Protein AF-A0A1V3PSW3-F1 (afdb_monomer_lite)

Foldseek 3Di:
DVVVLLVVLLVVLLVLLLVLCQCLQLVVCVVVPPPDDSPVSNVVSVVVSVVSSVCCVVPVVVVVVVCVVVVVLDLVVLQVQLLVVLQVCCCVVVVPPDDVVSSVSSSVSSNVSSNSSSVSSVVSVVD

pLDDT: mean 71.76, std 7.68, range [50.59, 83.62]

Structure (mmCIF, N/CA/C/O backbone):
data_AF-A0A1V3PSW3-F1
#
_entry.id   AF-A0A1V3PSW3-F1
#
loop_
_atom_site.group_PDB
_atom_site.id
_atom_site.type_symbol
_atom_site.label_atom_id
_atom_site.label_alt_id
_atom_site.label_comp_id
_atom_site.label_asym_id
_atom_site.label_entity_id
_atom_site.label_seq_id
_atom_site.pdbx_PDB_ins_code
_atom_site.Cartn_x
_atom_site.Cartn_y
_atom_site.Cartn_z
_atom_site.occupancy
_atom_site.B_iso_or_equiv
_atom_site.auth_seq_id
_atom_site.auth_comp_id
_atom_site.auth_asym_id
_atom_site.auth_atom_id
_atom_site.pdbx_PDB_model_num
ATOM 1 N N . MET A 1 1 ? -23.682 5.496 16.351 1.00 55.75 1 MET A N 1
ATOM 2 C CA . MET A 1 1 ? -22.714 6.516 15.875 1.00 55.75 1 MET A CA 1
ATOM 3 C C . MET A 1 1 ? -21.273 6.004 15.774 1.00 55.75 1 MET A C 1
ATOM 5 O O . MET A 1 1 ? -20.621 6.348 14.799 1.00 55.75 1 MET A O 1
ATOM 9 N N . ALA A 1 2 ? -20.784 5.154 16.690 1.00 60.25 2 ALA A N 1
ATOM 10 C CA . ALA A 1 2 ? -19.415 4.609 16.629 1.00 60.25 2 ALA A CA 1
ATOM 11 C C . ALA A 1 2 ? -19.095 3.833 15.330 1.00 60.25 2 ALA A C 1
ATOM 13 O O . ALA A 1 2 ? -18.051 4.059 14.729 1.00 60.25 2 ALA A O 1
ATOM 14 N N . VAL A 1 3 ? -20.032 3.009 14.844 1.00 61.53 3 VAL A N 1
ATOM 15 C CA . VAL A 1 3 ? -19.858 2.201 13.618 1.00 61.53 3 VAL A CA 1
ATOM 16 C C . VAL A 1 3 ? -19.653 3.072 12.368 1.00 61.53 3 VAL A C 1
ATOM 18 O O . VAL A 1 3 ? -18.777 2.795 11.559 1.00 61.53 3 VAL A O 1
ATOM 21 N N . ALA A 1 4 ? -20.391 4.181 12.236 1.00 64.19 4 ALA A N 1
ATOM 22 C CA . ALA A 1 4 ? -20.273 5.077 11.080 1.00 64.19 4 ALA A CA 1
ATOM 23 C C . ALA A 1 4 ? -18.921 5.814 11.036 1.00 64.19 4 ALA A C 1
ATOM 25 O O . ALA A 1 4 ? -18.329 5.972 9.969 1.00 64.19 4 ALA A O 1
ATOM 26 N N . LYS A 1 5 ? -18.398 6.226 12.200 1.00 63.50 5 LYS A N 1
ATOM 27 C CA . LYS A 1 5 ? -17.082 6.881 12.320 1.00 63.50 5 LYS A CA 1
ATOM 28 C C . LYS A 1 5 ? -15.947 5.932 11.918 1.00 63.50 5 LYS A C 1
ATOM 30 O O . LYS A 1 5 ? -14.964 6.339 11.301 1.00 63.50 5 LYS A O 1
ATOM 35 N N . GLU A 1 6 ? -16.121 4.657 12.237 1.00 67.06 6 GLU A N 1
ATOM 36 C CA . GLU A 1 6 ? -15.165 3.595 11.957 1.00 67.06 6 GLU A CA 1
ATOM 37 C C . GLU A 1 6 ? -15.121 3.227 10.466 1.00 67.06 6 GLU A C 1
ATOM 39 O O . GLU A 1 6 ? -14.036 3.131 9.893 1.00 67.06 6 GLU A O 1
ATOM 44 N N . SER A 1 7 ? -16.281 3.130 9.806 1.00 71.06 7 SER A N 1
ATOM 45 C CA . SER A 1 7 ? -16.364 2.914 8.355 1.00 71.06 7 SER A CA 1
ATOM 46 C C . SER A 1 7 ? -15.716 4.051 7.554 1.00 71.06 7 SER A C 1
ATOM 48 O O . SER A 1 7 ? -14.999 3.791 6.589 1.00 71.06 7 SER A O 1
ATOM 50 N N . ILE A 1 8 ? -15.903 5.306 7.978 1.00 72.94 8 ILE A N 1
ATOM 51 C CA . ILE A 1 8 ? -15.300 6.483 7.324 1.00 72.94 8 ILE A CA 1
ATOM 52 C C . ILE A 1 8 ? -13.771 6.478 7.458 1.00 72.94 8 ILE A C 1
ATOM 54 O O . ILE A 1 8 ? -13.068 6.807 6.504 1.00 72.94 8 ILE A O 1
ATOM 58 N N . SER A 1 9 ? -13.244 6.078 8.620 1.00 72.31 9 SER A N 1
ATOM 59 C CA . SER A 1 9 ? -11.797 5.958 8.845 1.00 72.31 9 SER A CA 1
ATOM 60 C C . SER A 1 9 ? -11.151 4.961 7.879 1.00 72.31 9 SER A C 1
ATOM 62 O O . SER A 1 9 ? -10.124 5.263 7.274 1.00 72.31 9 SER A O 1
ATOM 64 N N . ILE A 1 10 ? -11.796 3.807 7.679 1.00 72.56 10 ILE A N 1
ATOM 65 C CA . ILE A 1 10 ? -11.309 2.751 6.783 1.00 72.56 10 ILE A CA 1
ATOM 66 C C . ILE A 1 10 ? -11.388 3.186 5.314 1.00 72.56 10 ILE A C 1
ATOM 68 O O . ILE A 1 10 ? -10.460 2.943 4.544 1.00 72.56 10 ILE A O 1
ATOM 72 N N . ALA A 1 11 ? -12.468 3.866 4.920 1.00 74.06 11 ALA A N 1
ATOM 73 C CA . ALA A 1 11 ? -12.601 4.402 3.568 1.00 74.06 11 ALA A CA 1
ATOM 74 C C . ALA A 1 11 ? -11.501 5.434 3.260 1.00 74.06 11 ALA A C 1
ATOM 76 O O . ALA A 1 11 ? -10.858 5.365 2.215 1.00 74.06 11 ALA A O 1
ATOM 77 N N . LEU A 1 12 ? -11.223 6.350 4.193 1.00 73.69 12 LEU A N 1
ATOM 78 C CA . LEU A 1 12 ? -10.165 7.353 4.042 1.00 73.69 12 LEU A CA 1
ATOM 79 C C . LEU A 1 12 ? -8.767 6.731 3.996 1.00 73.69 12 LEU A C 1
ATOM 81 O O . LEU A 1 12 ? -7.929 7.178 3.213 1.00 73.69 12 LEU A O 1
ATOM 85 N N . SER A 1 13 ? -8.502 5.703 4.805 1.00 71.75 13 SER A N 1
ATOM 86 C CA . SER A 1 13 ? -7.204 5.031 4.792 1.00 71.75 13 SER A CA 1
ATOM 87 C C . SER A 1 13 ? -6.985 4.240 3.499 1.00 71.75 13 SER A C 1
ATOM 89 O O . SER A 1 13 ? -5.876 4.265 2.974 1.00 71.75 13 SER A O 1
ATOM 91 N N . LEU A 1 14 ? -8.024 3.611 2.936 1.00 71.69 14 LEU A N 1
ATOM 92 C CA . LEU A 1 14 ? -7.976 2.970 1.611 1.00 71.69 14 LEU A CA 1
ATOM 93 C C . LEU A 1 14 ? -7.664 3.975 0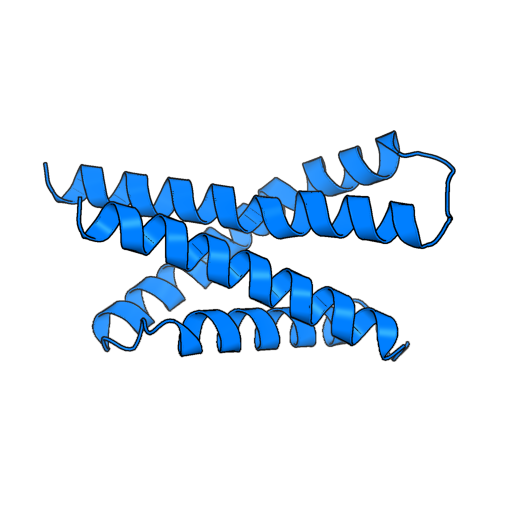.496 1.00 71.69 14 LEU A C 1
ATOM 95 O O . LEU A 1 14 ? -6.808 3.716 -0.350 1.00 71.69 14 LEU A O 1
ATOM 99 N N . VAL A 1 15 ? -8.307 5.145 0.528 1.00 74.81 15 VAL A N 1
ATOM 100 C CA . VAL A 1 15 ? -8.050 6.219 -0.442 1.00 74.81 15 VAL A CA 1
ATOM 101 C C . VAL A 1 15 ? -6.607 6.720 -0.336 1.00 74.81 15 VAL A C 1
ATOM 103 O O . VAL A 1 15 ? -5.932 6.862 -1.357 1.00 74.81 15 VAL A O 1
ATOM 106 N N . ALA A 1 16 ? -6.111 6.926 0.890 1.00 72.56 16 ALA A N 1
ATOM 107 C CA . ALA A 1 16 ? -4.734 7.343 1.151 1.00 72.56 16 ALA A CA 1
ATOM 108 C C . ALA A 1 16 ? -3.702 6.277 0.737 1.00 72.56 16 ALA A C 1
ATOM 110 O O . ALA A 1 16 ? -2.645 6.621 0.213 1.00 72.56 16 ALA A O 1
ATOM 111 N N . ALA A 1 17 ? -4.016 4.989 0.910 1.00 66.62 17 ALA A N 1
ATOM 112 C CA . ALA A 1 17 ? -3.163 3.888 0.465 1.00 66.62 17 ALA A CA 1
ATOM 113 C C . ALA A 1 17 ? -2.991 3.891 -1.062 1.00 66.62 17 ALA A C 1
ATOM 115 O O . ALA A 1 17 ? -1.878 3.720 -1.561 1.00 66.62 17 ALA A O 1
ATOM 116 N N . GLY A 1 18 ? -4.070 4.152 -1.807 1.00 64.44 18 GLY A N 1
ATOM 117 C CA . GLY A 1 18 ? -4.034 4.238 -3.269 1.00 64.44 18 GLY A CA 1
ATOM 118 C C . GLY A 1 18 ? -3.238 5.435 -3.805 1.00 64.44 18 GLY A C 1
ATOM 119 O O . GLY A 1 18 ? -2.839 5.437 -4.967 1.00 64.44 18 GLY A O 1
ATOM 120 N N . PHE A 1 19 ? -2.966 6.438 -2.967 1.00 67.00 19 PHE A N 1
ATOM 121 C CA . PHE A 1 19 ? -2.127 7.581 -3.332 1.00 67.00 19 PHE A CA 1
ATOM 122 C C . PHE A 1 19 ? -0.650 7.191 -3.496 1.00 67.00 19 PHE A C 1
ATOM 124 O O . PH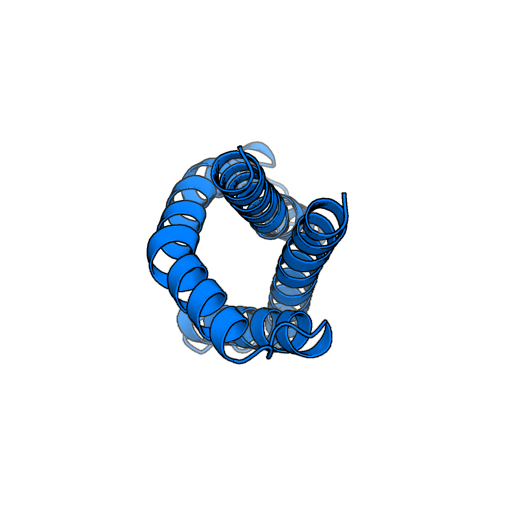E A 1 19 ? 0.052 7.803 -4.297 1.00 67.00 19 PHE A O 1
ATOM 131 N N . GLY A 1 20 ? -0.200 6.149 -2.785 1.00 66.00 20 GLY A N 1
ATOM 132 C CA . GLY A 1 20 ? 1.153 5.598 -2.904 1.00 66.00 20 GLY A CA 1
ATOM 133 C C . GLY A 1 20 ? 1.477 5.170 -4.339 1.00 66.00 20 GLY A C 1
ATOM 134 O O . GLY A 1 20 ? 2.359 5.780 -4.924 1.00 66.00 20 GLY A O 1
ATOM 135 N N . PRO A 1 21 ? 0.716 4.235 -4.940 1.00 61.25 21 PRO A N 1
ATOM 136 C CA . PRO A 1 21 ? 0.850 3.839 -6.347 1.00 61.25 21 PRO A CA 1
ATOM 137 C C . PRO A 1 21 ? 0.714 4.989 -7.354 1.00 61.25 21 PRO A C 1
ATOM 139 O O . PRO A 1 21 ? 1.375 5.013 -8.389 1.00 61.25 21 PRO A O 1
ATOM 142 N N . LEU A 1 22 ? -0.169 5.952 -7.065 1.00 64.94 22 LEU A N 1
ATOM 143 C CA . LEU A 1 22 ? -0.441 7.079 -7.957 1.00 64.94 22 LEU A CA 1
ATOM 144 C C . LEU A 1 22 ? 0.769 8.022 -8.049 1.00 64.94 22 LEU A C 1
ATOM 146 O O . LEU A 1 22 ? 1.180 8.414 -9.143 1.00 64.94 22 LEU A O 1
ATOM 150 N N . VAL A 1 23 ? 1.341 8.377 -6.897 1.00 66.06 23 VAL A N 1
ATOM 151 C CA . VAL A 1 23 ? 2.501 9.270 -6.800 1.00 66.06 23 VAL A CA 1
ATOM 152 C C . VAL A 1 23 ? 3.794 8.512 -7.075 1.00 66.06 23 VAL A C 1
ATOM 154 O O . VAL A 1 23 ? 4.616 8.993 -7.839 1.00 66.06 23 VAL A O 1
ATOM 157 N N . GLY A 1 24 ? 3.975 7.324 -6.506 1.00 63.62 24 GLY A N 1
ATOM 158 C CA . GLY A 1 24 ? 5.168 6.500 -6.682 1.00 63.62 24 GLY A CA 1
ATOM 159 C C . GLY A 1 24 ? 5.351 6.060 -8.130 1.00 63.62 24 GLY A C 1
ATOM 160 O O . GLY A 1 24 ? 6.420 6.290 -8.689 1.00 63.62 24 GLY A O 1
ATOM 161 N N . GLY A 1 25 ? 4.294 5.574 -8.785 1.00 62.25 25 GLY A N 1
ATOM 162 C CA . GLY A 1 25 ? 4.313 5.247 -10.208 1.00 62.25 25 GLY A CA 1
ATOM 163 C C . GLY A 1 25 ? 4.687 6.448 -11.079 1.00 62.25 25 GLY A C 1
ATOM 164 O O . GLY A 1 25 ? 5.603 6.362 -11.896 1.00 62.25 25 GLY A O 1
ATOM 165 N N . THR A 1 26 ? 4.046 7.603 -10.877 1.00 62.88 26 THR A N 1
ATOM 166 C CA . THR A 1 26 ? 4.345 8.819 -11.660 1.00 62.88 26 THR A CA 1
ATOM 167 C C . THR A 1 26 ? 5.757 9.356 -11.403 1.00 62.88 26 THR A C 1
ATOM 169 O O . THR A 1 26 ? 6.450 9.710 -12.358 1.00 62.88 26 THR A O 1
ATOM 172 N N . LEU A 1 27 ? 6.230 9.347 -10.152 1.00 63.38 27 LEU A N 1
ATOM 173 C CA . LEU A 1 27 ? 7.592 9.753 -9.791 1.00 63.38 27 LEU A CA 1
ATOM 174 C C . LEU A 1 27 ? 8.641 8.784 -10.358 1.00 63.38 27 LEU A C 1
ATOM 176 O O . LEU A 1 27 ? 9.678 9.215 -10.853 1.00 63.38 27 LEU A O 1
ATOM 180 N N . PHE A 1 28 ? 8.367 7.479 -10.331 1.00 62.91 28 PHE A N 1
ATOM 181 C CA . PHE A 1 28 ? 9.249 6.436 -10.855 1.00 62.91 28 PHE A CA 1
ATOM 182 C C . PHE A 1 28 ? 9.437 6.563 -12.370 1.00 62.91 28 PHE A C 1
ATOM 184 O O . PHE A 1 28 ? 10.566 6.522 -12.868 1.00 62.91 28 PHE A O 1
ATOM 191 N N . TYR A 1 29 ? 8.343 6.779 -13.108 1.00 61.41 29 TYR A N 1
ATOM 192 C CA . TYR A 1 29 ? 8.411 7.048 -14.545 1.00 61.41 29 TYR A CA 1
ATOM 193 C C . TYR A 1 29 ? 9.129 8.374 -14.851 1.00 61.41 29 TYR A C 1
ATOM 195 O O . TYR A 1 29 ? 9.876 8.433 -15.829 1.00 61.41 29 TYR A O 1
ATOM 203 N N . ALA A 1 30 ? 8.986 9.396 -13.996 1.00 60.25 30 ALA A N 1
ATOM 204 C CA . ALA A 1 30 ? 9.697 10.670 -14.132 1.00 60.25 30 ALA A CA 1
ATOM 205 C C . ALA A 1 30 ? 11.216 10.545 -13.893 1.00 60.25 30 ALA A C 1
ATOM 207 O O . ALA A 1 30 ? 12.005 11.117 -14.642 1.00 60.25 30 ALA A O 1
ATOM 208 N N . ILE A 1 31 ? 11.648 9.762 -12.897 1.00 63.19 31 ILE A N 1
ATOM 209 C CA . ILE A 1 31 ? 13.073 9.575 -12.563 1.00 63.19 31 ILE A CA 1
ATOM 210 C C . ILE A 1 31 ? 13.815 8.775 -13.647 1.00 63.19 31 ILE A C 1
ATOM 212 O O . ILE A 1 31 ? 14.982 9.043 -13.921 1.00 63.19 31 ILE A O 1
ATOM 216 N N . ARG A 1 32 ? 13.152 7.820 -14.317 1.00 62.72 32 ARG A N 1
ATOM 217 C CA . ARG A 1 32 ? 13.771 6.984 -15.365 1.00 62.72 32 ARG A CA 1
ATOM 218 C C . ARG A 1 32 ? 14.014 7.691 -16.706 1.00 62.72 32 ARG A C 1
ATOM 220 O O . ARG A 1 32 ? 14.471 7.039 -17.644 1.00 62.72 32 ARG A O 1
ATOM 227 N N . GLY A 1 33 ? 13.696 8.980 -16.838 1.00 54.12 33 GLY A N 1
ATOM 228 C CA . GLY A 1 33 ? 14.017 9.761 -18.039 1.00 54.12 33 GLY A CA 1
ATOM 229 C C . GLY A 1 33 ? 13.277 9.331 -19.313 1.00 54.12 33 GLY A C 1
ATOM 230 O O . GLY A 1 33 ? 13.570 9.847 -20.389 1.00 54.12 33 GLY A O 1
ATOM 231 N N . LYS A 1 34 ? 12.292 8.424 -19.221 1.00 59.16 34 LYS A N 1
ATOM 232 C CA . LYS A 1 34 ? 11.392 8.059 -20.328 1.00 59.16 34 LYS A CA 1
ATOM 233 C C . LYS A 1 34 ? 10.290 9.117 -20.466 1.00 59.16 34 LYS A C 1
ATOM 235 O O . LYS A 1 34 ? 9.105 8.828 -20.335 1.00 59.16 34 LYS A O 1
ATOM 240 N N . PHE A 1 35 ? 10.703 10.364 -20.676 1.00 55.09 35 PHE A N 1
ATOM 241 C CA . PHE A 1 35 ? 9.813 11.480 -20.970 1.00 55.09 35 PHE A CA 1
ATOM 242 C C . PHE A 1 35 ? 9.309 11.351 -22.407 1.00 55.09 35 PHE A C 1
ATOM 244 O O . PHE A 1 35 ? 9.998 11.710 -23.355 1.00 55.09 35 PHE A O 1
ATOM 251 N N . GLY A 1 36 ? 8.099 10.826 -22.548 1.00 50.59 36 GLY A N 1
ATOM 252 C CA . GLY A 1 36 ? 7.233 11.144 -23.680 1.00 50.59 36 GLY A CA 1
ATOM 253 C C . GLY A 1 36 ? 5.972 11.818 -23.164 1.00 50.59 36 GLY A C 1
ATOM 254 O O . GLY A 1 36 ? 5.706 12.966 -23.487 1.00 50.59 36 GLY A O 1
ATOM 255 N N . ASP A 1 37 ? 5.272 11.150 -22.241 1.00 63.19 37 ASP A N 1
ATOM 256 C CA . ASP A 1 37 ? 3.914 11.540 -21.878 1.00 63.19 37 ASP A CA 1
ATOM 257 C C . ASP A 1 37 ? 3.665 11.421 -20.363 1.00 63.19 37 ASP A C 1
ATOM 259 O O . ASP A 1 37 ? 3.143 10.423 -19.869 1.00 63.19 37 ASP A O 1
ATOM 263 N N . ILE A 1 38 ? 3.980 12.478 -19.603 1.00 66.31 38 ILE A N 1
ATOM 264 C CA . ILE A 1 38 ? 3.407 12.716 -18.258 1.00 66.31 38 ILE A CA 1
ATOM 265 C C . ILE A 1 38 ? 1.889 12.427 -18.229 1.00 66.31 38 ILE A C 1
ATOM 267 O O . ILE A 1 38 ? 1.441 11.742 -17.303 1.00 66.31 38 ILE A O 1
ATOM 271 N N . PRO A 1 39 ? 1.087 12.866 -19.228 1.00 69.50 39 PRO A N 1
ATOM 272 C CA . PRO A 1 39 ? -0.322 12.490 -19.300 1.00 69.50 39 PRO A CA 1
ATOM 273 C C . PRO A 1 39 ? -0.547 10.975 -19.321 1.00 69.50 39 PRO A C 1
ATOM 275 O O . PRO A 1 39 ? -1.454 10.511 -18.639 1.00 69.50 39 PRO A O 1
ATOM 278 N N . MET A 1 40 ? 0.294 10.188 -19.999 1.00 66.25 40 MET A N 1
ATOM 279 C CA . MET A 1 40 ? 0.151 8.730 -20.069 1.00 66.25 40 MET A CA 1
ATOM 280 C C . MET A 1 40 ? 0.367 8.060 -18.709 1.00 66.25 40 MET A C 1
ATOM 282 O O . MET A 1 40 ? -0.414 7.189 -18.333 1.00 66.25 40 MET A O 1
ATOM 286 N N . GLY A 1 41 ? 1.365 8.498 -17.934 1.00 64.81 41 GLY A N 1
ATOM 287 C CA . GLY A 1 41 ? 1.570 8.006 -16.567 1.00 64.81 41 GLY A CA 1
ATOM 288 C C . GLY A 1 41 ? 0.370 8.302 -15.664 1.00 64.81 41 GLY A C 1
ATOM 289 O O . GLY A 1 41 ? -0.077 7.442 -14.909 1.00 64.81 41 GLY A O 1
ATOM 290 N N . LEU A 1 42 ? -0.212 9.493 -15.805 1.00 68.62 42 LEU A N 1
ATOM 291 C CA . LEU A 1 42 ? -1.385 9.908 -15.042 1.00 68.62 42 LEU A CA 1
ATOM 292 C C . LEU A 1 42 ? -2.649 9.151 -15.479 1.00 68.62 42 LEU A C 1
ATOM 294 O O . LEU A 1 42 ? -3.429 8.739 -14.626 1.00 68.62 42 LEU A O 1
ATOM 298 N N . THR A 1 43 ? -2.825 8.897 -16.781 1.00 70.25 43 THR A N 1
ATOM 299 C CA . THR A 1 43 ? -3.924 8.082 -17.325 1.00 70.25 43 THR A CA 1
ATOM 300 C C . THR A 1 43 ? -3.836 6.633 -16.854 1.00 70.25 43 THR A C 1
ATOM 302 O O . THR A 1 43 ? -4.838 6.090 -16.394 1.00 70.25 43 THR A O 1
ATOM 305 N N . ILE A 1 44 ? -2.651 6.015 -16.905 1.00 67.75 44 ILE A N 1
ATOM 306 C CA . ILE A 1 44 ? -2.444 4.652 -16.396 1.00 67.75 44 ILE A CA 1
ATOM 307 C C . ILE A 1 44 ? -2.768 4.608 -14.904 1.00 67.75 44 ILE A C 1
ATOM 309 O O . ILE A 1 44 ? -3.546 3.758 -14.481 1.00 67.75 44 ILE A O 1
ATOM 313 N N . SER A 1 45 ? -2.260 5.559 -14.117 1.00 67.75 45 SER A N 1
ATOM 314 C CA . SER A 1 45 ? -2.581 5.653 -12.693 1.00 67.75 45 SER A CA 1
ATOM 315 C C . SER A 1 45 ? -4.084 5.816 -12.447 1.00 67.75 45 SER A C 1
ATOM 317 O O . SER A 1 45 ? -4.620 5.151 -11.566 1.00 67.75 45 SER A O 1
ATOM 319 N N . LEU A 1 46 ? -4.793 6.623 -13.245 1.00 72.62 46 LEU A N 1
ATOM 320 C CA . LEU A 1 46 ? -6.241 6.823 -13.112 1.00 72.62 46 LEU A CA 1
ATOM 321 C C . LEU A 1 46 ? -7.050 5.552 -13.407 1.00 72.62 46 LEU A C 1
ATOM 323 O O . LEU A 1 46 ? -8.074 5.321 -12.770 1.00 72.62 46 LEU A O 1
ATOM 327 N N . VAL A 1 47 ? -6.602 4.739 -14.367 1.00 73.50 47 VAL A N 1
ATOM 328 C CA . VAL A 1 47 ? -7.256 3.476 -14.752 1.00 73.50 47 VAL A CA 1
ATOM 32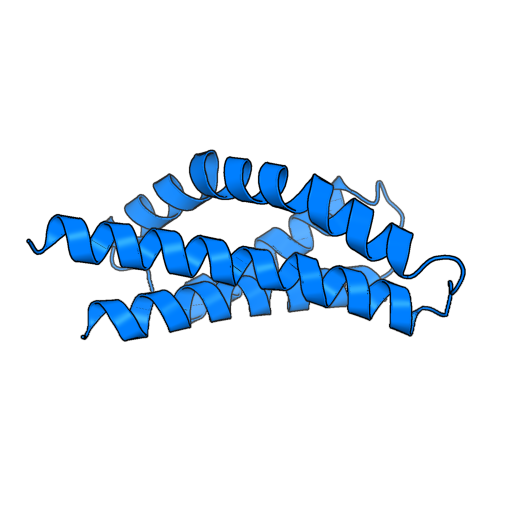9 C C . VAL A 1 47 ? -6.915 2.352 -13.773 1.00 73.50 47 VAL A C 1
ATOM 331 O O . VAL A 1 47 ? -7.772 1.538 -13.434 1.00 73.50 47 VAL A O 1
ATOM 334 N N . VAL A 1 48 ? -5.678 2.313 -13.278 1.00 68.88 48 VAL A N 1
ATOM 335 C CA . VAL A 1 48 ? -5.208 1.294 -12.329 1.00 68.88 48 VAL A CA 1
ATOM 336 C C . VAL A 1 48 ? -5.751 1.549 -10.922 1.00 68.88 48 VAL A C 1
ATOM 338 O O . VAL A 1 48 ? -6.040 0.594 -10.204 1.00 68.88 48 VAL A O 1
ATOM 341 N N . TYR A 1 49 ? -5.957 2.809 -10.531 1.00 72.06 49 TYR A N 1
ATOM 342 C CA . TYR A 1 49 ? -6.471 3.184 -9.212 1.00 72.06 49 TYR A CA 1
ATOM 343 C C . TYR A 1 49 ? -7.792 2.491 -8.819 1.00 72.06 49 TYR A C 1
ATOM 345 O O . TYR A 1 49 ? -7.823 1.872 -7.754 1.00 72.06 49 TYR A O 1
ATOM 353 N N . PRO A 1 50 ? -8.877 2.518 -9.623 1.00 74.69 50 PRO A N 1
ATOM 354 C CA . PRO A 1 50 ? -10.122 1.843 -9.260 1.00 74.69 50 PRO A CA 1
ATOM 355 C C . PRO A 1 50 ? -9.949 0.326 -9.165 1.00 74.69 50 PRO A C 1
ATOM 357 O O . PRO A 1 50 ? -10.527 -0.292 -8.274 1.00 74.69 50 PRO A O 1
ATOM 360 N N . VAL A 1 51 ? -9.113 -0.278 -10.017 1.00 74.25 51 VAL A N 1
ATOM 361 C CA . VAL A 1 51 ? -8.800 -1.713 -9.941 1.00 74.25 51 VAL A CA 1
ATOM 362 C C . VAL A 1 51 ? -8.081 -2.022 -8.627 1.00 74.25 51 VAL A C 1
ATOM 364 O O . VAL A 1 51 ? -8.513 -2.900 -7.883 1.00 74.25 51 VAL A O 1
ATOM 367 N N . ALA A 1 52 ? -7.042 -1.258 -8.286 1.00 71.25 52 ALA A N 1
ATOM 368 C CA . ALA A 1 52 ? -6.316 -1.401 -7.029 1.00 71.25 52 ALA A CA 1
ATOM 369 C C . ALA A 1 52 ? -7.234 -1.216 -5.810 1.00 71.25 52 ALA A C 1
ATOM 371 O O . ALA A 1 52 ? -7.136 -1.972 -4.845 1.00 71.25 52 ALA A O 1
ATOM 372 N N . LEU A 1 53 ? -8.172 -0.266 -5.871 1.00 74.19 53 LEU A N 1
ATOM 373 C CA . LEU A 1 53 ? -9.152 -0.019 -4.816 1.00 74.19 53 LEU A CA 1
ATOM 374 C C . LEU A 1 53 ? -10.123 -1.198 -4.661 1.00 74.19 53 LEU A C 1
ATOM 376 O O . LEU A 1 53 ? -10.385 -1.625 -3.539 1.00 74.19 53 LEU A O 1
ATOM 380 N N . ILE A 1 54 ? -10.599 -1.783 -5.764 1.00 77.06 54 ILE A N 1
ATOM 381 C CA . ILE A 1 54 ? -11.436 -2.992 -5.739 1.00 77.06 54 ILE A CA 1
ATOM 382 C C . ILE A 1 54 ? -10.675 -4.157 -5.097 1.00 77.06 54 ILE A C 1
ATOM 384 O O . ILE A 1 54 ? -11.199 -4.796 -4.186 1.00 77.06 54 ILE A O 1
ATOM 388 N N . PHE A 1 55 ? -9.426 -4.406 -5.500 1.00 73.50 55 PHE A N 1
ATOM 389 C CA . PHE A 1 55 ? -8.596 -5.450 -4.889 1.00 73.50 55 PHE A CA 1
ATOM 390 C C . PHE A 1 55 ? -8.337 -5.187 -3.400 1.00 73.50 55 PHE A C 1
ATOM 392 O O . PHE A 1 55 ? -8.414 -6.110 -2.587 1.00 73.50 55 PHE A O 1
ATOM 399 N N . ALA A 1 56 ? -8.093 -3.935 -3.013 1.00 74.38 56 ALA A N 1
ATOM 400 C CA . ALA A 1 56 ? -7.924 -3.557 -1.616 1.00 74.38 56 ALA A CA 1
ATOM 401 C C . ALA A 1 56 ? -9.213 -3.771 -0.802 1.00 74.38 56 ALA A C 1
ATOM 403 O O . ALA A 1 56 ? -9.143 -4.215 0.342 1.00 74.38 56 ALA A O 1
ATOM 404 N N . CYS A 1 57 ? -10.390 -3.542 -1.383 1.00 76.75 57 CYS A N 1
ATOM 405 C CA . CYS A 1 57 ? -11.670 -3.837 -0.741 1.00 76.75 57 CYS A CA 1
ATOM 406 C C . CYS A 1 57 ? -11.945 -5.345 -0.636 1.00 76.75 57 CYS A C 1
ATOM 408 O O . CYS A 1 57 ? -12.392 -5.806 0.411 1.00 76.75 57 CYS A O 1
ATOM 410 N N . ILE A 1 58 ? -11.667 -6.119 -1.690 1.00 79.44 58 ILE A N 1
ATOM 411 C CA . ILE A 1 58 ? -11.951 -7.563 -1.731 1.00 79.44 58 ILE A CA 1
ATOM 412 C C . ILE A 1 58 ? -10.973 -8.350 -0.857 1.00 79.44 58 ILE A C 1
ATOM 414 O O . ILE A 1 58 ? -11.395 -9.247 -0.136 1.00 79.44 58 ILE A O 1
ATOM 418 N N . PHE A 1 59 ? -9.680 -8.027 -0.904 1.00 76.12 59 PHE A N 1
ATOM 419 C CA . PHE A 1 59 ? -8.636 -8.779 -0.202 1.00 76.12 59 PHE A CA 1
ATOM 420 C C . PHE A 1 59 ? -8.082 -8.024 1.004 1.00 76.12 59 PHE A C 1
ATOM 422 O O . PHE A 1 59 ? -7.945 -8.601 2.080 1.00 76.12 59 PHE A O 1
ATOM 429 N N . GLY A 1 60 ? -7.791 -6.731 0.858 1.00 72.94 60 GLY A N 1
ATOM 430 C CA . GLY A 1 60 ? -7.177 -5.927 1.919 1.00 72.94 60 GLY A CA 1
ATOM 431 C C . GLY A 1 60 ? -8.091 -5.726 3.130 1.00 72.94 60 GLY A C 1
ATOM 432 O O . GLY A 1 60 ? -7.655 -5.914 4.265 1.00 72.94 60 GLY A O 1
ATOM 433 N N . LEU A 1 61 ? -9.368 -5.408 2.906 1.00 78.12 61 LEU A N 1
ATOM 434 C CA . LEU A 1 61 ? -10.355 -5.190 3.966 1.00 78.12 61 LEU A CA 1
ATOM 435 C C . LEU A 1 61 ? -10.563 -6.431 4.857 1.00 78.12 61 LEU A C 1
ATOM 437 O O . LEU A 1 61 ? -10.430 -6.294 6.077 1.00 78.12 61 LEU A O 1
ATOM 441 N N . PRO A 1 62 ? -10.845 -7.642 4.327 1.00 78.62 62 PRO A N 1
ATOM 442 C CA . PRO A 1 62 ? -11.001 -8.816 5.181 1.00 78.62 62 PRO A CA 1
ATOM 443 C C . PRO A 1 62 ? -9.699 -9.201 5.882 1.00 78.62 62 PRO A C 1
ATOM 445 O O . PRO A 1 62 ? -9.740 -9.542 7.064 1.00 78.62 62 PRO A O 1
ATOM 448 N N . LEU A 1 63 ? -8.543 -9.086 5.214 1.00 77.94 63 LEU A N 1
ATOM 449 C CA . LEU A 1 63 ? -7.248 -9.363 5.840 1.00 77.94 63 LEU A CA 1
ATOM 450 C C . LEU A 1 63 ? -6.980 -8.405 7.011 1.00 77.94 63 LEU A C 1
ATOM 452 O O . LEU A 1 63 ? -6.515 -8.820 8.072 1.00 77.94 63 LEU A O 1
ATOM 456 N N . PHE A 1 64 ? -7.333 -7.129 6.843 1.00 76.50 64 PHE A N 1
ATOM 457 C CA . PHE A 1 64 ? -7.210 -6.106 7.872 1.00 76.50 64 PHE A CA 1
ATOM 458 C C . PHE A 1 64 ? -8.142 -6.359 9.063 1.00 76.50 64 PHE A C 1
ATOM 460 O O . PHE A 1 64 ? -7.706 -6.300 10.215 1.00 76.50 64 PHE A O 1
ATOM 467 N N . LEU A 1 65 ? -9.412 -6.690 8.811 1.00 79.62 65 LEU A N 1
ATOM 468 C CA . LEU A 1 65 ? -10.365 -7.043 9.868 1.00 79.62 65 LEU A CA 1
ATOM 469 C C . LEU A 1 65 ? -9.920 -8.296 10.632 1.00 79.62 65 LEU A C 1
ATOM 471 O O . LEU A 1 65 ? -10.028 -8.345 11.861 1.00 79.62 65 LEU A O 1
ATOM 475 N N . LEU A 1 66 ? -9.357 -9.278 9.925 1.00 80.25 66 LEU A N 1
ATOM 476 C CA . LEU A 1 66 ? -8.793 -10.479 10.525 1.00 80.25 66 LEU A CA 1
ATOM 477 C C . LEU A 1 66 ? -7.584 -10.134 11.409 1.00 80.25 66 LEU A C 1
ATOM 479 O O . LEU A 1 66 ? -7.570 -10.482 12.589 1.00 80.25 66 LEU A O 1
ATOM 483 N N . ALA A 1 67 ? -6.616 -9.368 10.895 1.00 78.00 67 ALA A N 1
ATOM 484 C CA . ALA A 1 67 ? -5.449 -8.911 11.655 1.00 78.00 67 ALA A CA 1
ATOM 485 C C . ALA A 1 67 ? -5.844 -8.092 12.897 1.00 78.00 67 ALA A C 1
ATOM 487 O O . ALA A 1 67 ? -5.231 -8.213 13.965 1.00 78.00 67 ALA A O 1
ATOM 488 N N . ARG A 1 68 ? -6.913 -7.296 12.787 1.00 77.12 68 ARG A N 1
ATOM 489 C CA . ARG A 1 68 ? -7.486 -6.538 13.900 1.00 77.12 68 ARG A CA 1
ATOM 490 C C . ARG A 1 68 ? -8.070 -7.440 14.978 1.00 77.12 68 ARG A C 1
ATOM 492 O O . ARG A 1 68 ? -7.825 -7.185 16.157 1.00 77.12 68 ARG A O 1
ATOM 499 N N . ARG A 1 69 ? -8.782 -8.506 14.602 1.00 82.31 69 ARG A N 1
ATOM 500 C CA . ARG A 1 69 ? -9.334 -9.483 15.554 1.00 82.31 69 ARG A CA 1
ATOM 501 C C . ARG A 1 69 ? -8.244 -10.108 16.430 1.00 82.31 69 ARG A C 1
ATOM 503 O O . ARG A 1 69 ? -8.467 -10.322 17.617 1.00 82.31 69 ARG A O 1
ATOM 510 N N . PHE A 1 70 ? -7.053 -10.318 15.875 1.00 81.31 70 PHE A N 1
ATOM 511 C CA . PHE A 1 70 ? -5.898 -10.866 16.591 1.00 81.31 70 PHE A CA 1
ATOM 512 C C . PHE A 1 70 ? -5.037 -9.818 17.315 1.00 81.31 70 PHE A C 1
ATOM 514 O O . PHE A 1 70 ? -4.006 -10.168 17.882 1.00 81.31 70 PHE A O 1
ATOM 521 N N . LYS A 1 71 ? -5.426 -8.531 17.311 1.00 77.88 71 LYS A N 1
ATOM 522 C CA . LYS A 1 71 ? -4.627 -7.414 17.862 1.00 77.88 71 LYS A CA 1
ATOM 523 C C . LYS A 1 71 ? -3.207 -7.326 17.264 1.00 77.88 71 LYS A C 1
ATOM 525 O O . LYS A 1 71 ? -2.308 -6.751 17.876 1.00 77.88 71 LYS A O 1
ATOM 530 N N . LEU A 1 72 ? -3.010 -7.853 16.052 1.00 73.69 72 LEU A N 1
ATOM 531 C CA . LEU A 1 72 ? -1.722 -7.890 15.345 1.00 73.69 72 LEU A CA 1
ATOM 532 C C . LEU A 1 72 ? -1.409 -6.586 14.600 1.00 73.69 72 LEU A C 1
ATOM 534 O O . LEU A 1 72 ? -0.344 -6.462 14.002 1.00 73.69 72 LEU A O 1
ATOM 538 N N . VAL A 1 73 ? -2.306 -5.597 14.649 1.00 69.75 73 VAL A N 1
ATOM 539 C CA . VAL A 1 73 ? -2.180 -4.312 13.943 1.00 69.75 73 VAL A CA 1
ATOM 540 C C . VAL A 1 73 ? -1.160 -3.413 14.658 1.00 69.75 73 VAL A C 1
ATOM 542 O O . VAL A 1 73 ? -1.480 -2.401 15.279 1.00 69.75 73 VAL A O 1
ATOM 545 N N . ARG A 1 74 ? 0.105 -3.838 14.615 1.00 80.50 74 ARG A N 1
ATOM 546 C CA . ARG A 1 74 ? 1.290 -3.078 15.012 1.00 80.50 74 ARG A CA 1
ATOM 547 C C . ARG A 1 74 ? 1.897 -2.434 13.771 1.00 80.50 74 ARG A C 1
ATOM 549 O O . ARG A 1 74 ? 1.784 -2.970 12.673 1.00 80.50 74 ARG A O 1
ATOM 556 N N . TRP A 1 75 ? 2.590 -1.315 13.962 1.00 75.81 75 TRP A N 1
ATOM 557 C CA . TRP A 1 75 ? 3.235 -0.584 12.869 1.00 75.81 75 TRP A CA 1
ATOM 558 C C . TRP A 1 75 ? 4.190 -1.476 12.058 1.00 75.81 75 TRP A C 1
ATOM 560 O O . TRP A 1 75 ? 4.159 -1.435 10.837 1.00 75.81 75 TRP A O 1
ATOM 570 N N . TRP A 1 76 ? 4.915 -2.385 12.720 1.00 77.56 76 TRP A N 1
ATOM 571 C CA . TRP A 1 76 ? 5.763 -3.387 12.066 1.00 77.56 76 TRP A CA 1
ATOM 572 C C . TRP A 1 76 ? 5.011 -4.310 11.093 1.00 77.56 76 TRP A C 1
ATOM 574 O O . TRP A 1 76 ? 5.561 -4.669 10.058 1.00 77.56 76 TRP A O 1
ATOM 584 N N . PHE A 1 77 ? 3.757 -4.680 11.383 1.00 78.69 77 PHE A N 1
ATOM 585 C CA . PHE A 1 77 ? 2.947 -5.517 10.487 1.00 78.69 77 PHE A CA 1
ATOM 586 C C . PHE A 1 77 ? 2.488 -4.750 9.247 1.00 78.69 77 PHE A C 1
ATOM 588 O O . PHE A 1 77 ? 2.443 -5.324 8.160 1.00 78.69 77 PHE A O 1
ATOM 595 N N . ALA A 1 78 ? 2.184 -3.457 9.385 1.00 74.75 78 ALA A N 1
ATOM 596 C CA . ALA A 1 78 ? 1.879 -2.600 8.241 1.00 74.75 78 ALA A CA 1
ATOM 597 C C . ALA A 1 78 ? 3.103 -2.482 7.320 1.00 74.75 78 ALA A C 1
ATOM 599 O O . ALA A 1 78 ? 3.000 -2.723 6.122 1.00 74.75 78 ALA A O 1
ATOM 600 N N . THR A 1 79 ? 4.284 -2.237 7.891 1.00 78.94 79 THR A N 1
ATOM 601 C CA . THR A 1 79 ? 5.542 -2.187 7.138 1.00 78.94 79 THR A CA 1
ATOM 602 C C . THR A 1 79 ? 5.852 -3.517 6.445 1.00 78.94 79 THR A C 1
ATOM 604 O O . THR A 1 79 ? 6.134 -3.537 5.250 1.00 78.94 79 THR A O 1
ATOM 607 N N . ALA A 1 80 ? 5.763 -4.636 7.173 1.00 82.44 80 ALA A N 1
ATOM 608 C CA . ALA A 1 80 ? 6.081 -5.963 6.647 1.00 82.44 80 ALA A CA 1
ATOM 609 C C . ALA A 1 80 ? 5.105 -6.411 5.551 1.00 82.44 80 ALA A C 1
ATOM 611 O O . ALA A 1 80 ? 5.535 -6.975 4.548 1.00 82.44 80 ALA A O 1
ATOM 612 N N . SER A 1 81 ? 3.806 -6.140 5.714 1.00 80.38 81 SER A N 1
ATOM 613 C CA . SER A 1 81 ? 2.802 -6.455 4.691 1.00 80.38 81 SER A CA 1
ATOM 614 C C . SER A 1 81 ? 2.969 -5.593 3.442 1.00 80.38 81 SER A C 1
ATOM 616 O O . SER A 1 81 ? 2.951 -6.138 2.344 1.00 80.38 81 SER A O 1
ATOM 618 N N . GLY A 1 82 ? 3.220 -4.287 3.587 1.00 78.88 82 GLY A N 1
ATOM 619 C CA . GLY A 1 82 ? 3.508 -3.402 2.456 1.00 78.88 82 GLY A CA 1
ATOM 620 C C . GLY A 1 82 ? 4.749 -3.830 1.672 1.00 78.88 82 GLY A C 1
ATOM 621 O O . GLY A 1 82 ? 4.716 -3.890 0.444 1.00 78.88 82 GLY A O 1
ATOM 622 N N . LEU A 1 83 ? 5.815 -4.211 2.379 1.00 81.62 83 LEU A N 1
ATOM 623 C CA . LEU A 1 83 ? 7.049 -4.704 1.770 1.00 81.62 83 LEU A CA 1
ATOM 624 C C . LEU A 1 83 ? 6.836 -6.047 1.057 1.00 81.62 83 LEU A C 1
ATOM 626 O O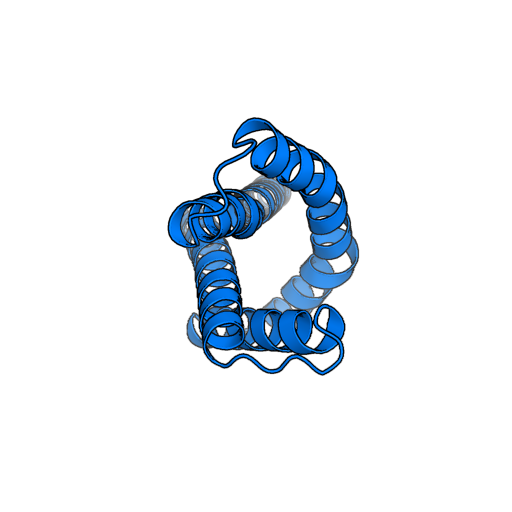 . LEU A 1 83 ? 7.252 -6.204 -0.088 1.00 81.62 83 LEU A O 1
ATOM 630 N N . LEU A 1 84 ? 6.146 -7.001 1.694 1.00 83.62 84 LEU A N 1
ATOM 631 C CA . LEU A 1 84 ? 5.825 -8.300 1.090 1.00 83.62 84 LEU A CA 1
ATOM 632 C C . LEU A 1 84 ? 4.976 -8.155 -0.172 1.00 83.62 84 LEU A C 1
ATOM 634 O O . LEU A 1 84 ? 5.262 -8.808 -1.172 1.00 83.62 84 LEU A O 1
ATOM 638 N N . VAL A 1 85 ? 3.952 -7.300 -0.135 1.00 80.69 85 VAL A N 1
ATOM 639 C CA . VAL A 1 85 ? 3.082 -7.050 -1.289 1.00 80.69 85 VAL A CA 1
ATOM 640 C C . VAL A 1 85 ? 3.867 -6.377 -2.414 1.00 80.69 85 VAL A C 1
ATOM 642 O O . VAL A 1 85 ? 3.771 -6.831 -3.550 1.00 80.69 85 VAL A O 1
ATOM 645 N N . GLY A 1 86 ? 4.696 -5.371 -2.113 1.00 76.44 86 GLY A N 1
ATOM 646 C CA . GLY A 1 86 ? 5.562 -4.722 -3.105 1.00 76.44 86 GLY A CA 1
ATOM 647 C C . GLY A 1 86 ? 6.525 -5.704 -3.782 1.00 76.44 86 GLY A C 1
ATOM 648 O O . GLY A 1 86 ? 6.627 -5.736 -5.009 1.00 76.44 86 GLY A O 1
ATOM 649 N N . CYS A 1 87 ? 7.153 -6.587 -3.000 1.00 80.25 87 CYS A N 1
ATOM 650 C CA . CYS A 1 87 ? 7.977 -7.672 -3.532 1.00 80.25 87 CYS A CA 1
ATOM 651 C C . CYS A 1 87 ? 7.159 -8.644 -4.397 1.00 80.25 87 CYS A C 1
ATOM 653 O O . CYS A 1 87 ? 7.578 -8.984 -5.501 1.00 80.25 87 CYS A O 1
ATOM 655 N N . ALA A 1 88 ? 5.987 -9.081 -3.932 1.00 79.50 88 ALA A N 1
ATOM 656 C CA . ALA A 1 88 ? 5.135 -10.008 -4.674 1.00 79.50 88 ALA A CA 1
ATOM 657 C C . ALA A 1 88 ? 4.668 -9.420 -6.017 1.00 79.50 88 ALA A C 1
ATOM 659 O O . ALA A 1 88 ? 4.685 -10.121 -7.027 1.00 79.50 88 ALA A O 1
ATOM 660 N N . VAL A 1 89 ? 4.317 -8.130 -6.054 1.00 75.69 89 VAL A N 1
ATOM 661 C CA . VAL A 1 89 ? 3.943 -7.424 -7.289 1.00 75.69 89 VAL A CA 1
ATOM 662 C C . VAL A 1 89 ? 5.102 -7.422 -8.283 1.00 75.69 89 VAL A C 1
ATOM 664 O O . VAL A 1 89 ? 4.897 -7.775 -9.441 1.00 75.69 89 VAL A O 1
ATOM 667 N N . GLN A 1 90 ? 6.325 -7.117 -7.843 1.00 73.69 90 GLN A N 1
ATOM 668 C CA . GLN A 1 90 ? 7.516 -7.198 -8.695 1.00 73.69 90 GLN A CA 1
ATOM 669 C C . GLN A 1 90 ? 7.696 -8.605 -9.290 1.00 73.69 90 GLN A C 1
ATOM 671 O O . GLN A 1 90 ? 7.988 -8.738 -10.478 1.00 73.69 90 GLN A O 1
ATOM 676 N N . PHE A 1 91 ? 7.514 -9.657 -8.486 1.00 76.94 91 PHE A N 1
ATOM 677 C CA . PHE A 1 91 ? 7.635 -11.038 -8.962 1.00 76.94 91 PHE A CA 1
ATOM 678 C C . PHE A 1 91 ? 6.557 -11.411 -9.988 1.00 76.94 91 PHE A C 1
ATOM 680 O O . PHE A 1 91 ? 6.868 -12.093 -10.962 1.00 76.94 91 PHE A O 1
ATOM 687 N N . LEU A 1 92 ? 5.31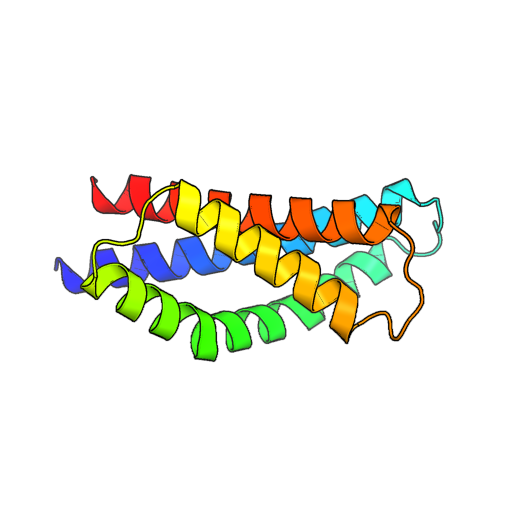7 -10.954 -9.795 1.00 75.19 92 LEU A N 1
ATOM 688 C CA . LEU A 1 92 ? 4.186 -11.282 -10.670 1.00 75.19 92 LEU A CA 1
ATOM 689 C C . LEU A 1 92 ? 4.161 -10.458 -11.964 1.00 75.19 92 LEU A C 1
ATOM 691 O O . LEU A 1 92 ? 3.802 -10.981 -13.014 1.00 75.19 92 LEU A O 1
ATOM 695 N N . VAL A 1 93 ? 4.524 -9.174 -11.902 1.00 69.12 93 VAL A N 1
ATOM 696 C CA . VAL A 1 93 ? 4.402 -8.245 -13.038 1.00 69.12 93 VAL A CA 1
ATOM 697 C C . VAL A 1 93 ? 5.592 -8.347 -13.993 1.00 69.12 93 VAL A C 1
ATOM 699 O O . VAL A 1 93 ? 5.414 -8.204 -15.200 1.00 69.12 93 VAL A O 1
ATOM 702 N N . LEU A 1 94 ? 6.805 -8.602 -13.490 1.00 64.56 94 LEU A N 1
ATOM 703 C CA . LEU A 1 94 ? 8.031 -8.478 -14.293 1.00 64.56 94 LEU A CA 1
ATOM 704 C C . LEU A 1 94 ? 8.616 -9.797 -14.817 1.00 64.56 94 LEU A C 1
ATOM 706 O O . LEU A 1 94 ? 9.715 -9.761 -15.373 1.00 64.56 94 LEU A O 1
ATOM 710 N N . ASN A 1 95 ? 7.886 -10.920 -14.703 1.00 62.69 95 ASN A N 1
ATOM 711 C CA . ASN A 1 95 ? 8.131 -12.199 -15.404 1.00 62.69 95 ASN A CA 1
ATOM 712 C C . ASN A 1 95 ? 9.628 -12.504 -15.671 1.00 62.69 95 ASN A C 1
ATOM 714 O O . ASN A 1 95 ? 10.050 -12.716 -16.805 1.00 62.69 95 ASN A O 1
ATOM 718 N N . GLY A 1 96 ? 10.464 -12.478 -14.626 1.00 56.09 96 GLY A N 1
ATOM 719 C CA . GLY A 1 96 ? 11.877 -12.876 -14.711 1.00 56.09 96 GLY A CA 1
ATOM 720 C C . GLY A 1 96 ? 12.901 -11.773 -15.022 1.00 56.09 96 GLY A C 1
ATOM 721 O O . GLY A 1 96 ? 14.101 -12.018 -14.909 1.00 56.09 96 GLY A O 1
ATOM 722 N N . THR A 1 97 ? 12.489 -10.540 -15.339 1.00 62.34 97 THR A N 1
ATOM 723 C CA . THR A 1 97 ? 13.420 -9.396 -15.448 1.00 62.34 97 THR A CA 1
ATOM 724 C C . THR A 1 97 ? 13.730 -8.818 -14.064 1.00 62.34 97 THR A C 1
ATOM 726 O O . THR A 1 97 ? 13.209 -7.794 -13.618 1.00 62.34 97 THR A O 1
ATOM 729 N N . HIS A 1 98 ? 14.579 -9.535 -13.330 1.00 60.34 98 HIS A N 1
ATOM 730 C CA . HIS A 1 98 ? 14.980 -9.191 -11.969 1.00 60.34 98 HIS A CA 1
ATOM 731 C C . HIS A 1 98 ? 16.018 -8.061 -11.966 1.00 60.34 98 HIS A C 1
ATOM 733 O O . HIS A 1 98 ? 17.211 -8.283 -11.777 1.00 60.34 98 HIS A O 1
ATOM 739 N N . HIS A 1 99 ? 15.577 -6.823 -12.176 1.00 71.75 99 HIS A N 1
ATOM 740 C CA . HIS A 1 99 ? 16.393 -5.662 -11.829 1.00 71.75 99 HIS A CA 1
ATOM 741 C C . HIS A 1 99 ? 16.136 -5.308 -10.365 1.00 71.75 99 HIS A C 1
ATOM 743 O O . HIS A 1 99 ? 15.031 -4.905 -10.004 1.00 71.75 99 HIS A O 1
ATOM 749 N N . LEU A 1 100 ? 17.161 -5.484 -9.523 1.00 75.50 100 LEU A N 1
ATOM 750 C CA . LEU A 1 100 ? 17.109 -5.207 -8.080 1.00 75.50 100 LEU A CA 1
ATOM 751 C C . LEU A 1 100 ? 16.634 -3.778 -7.776 1.00 75.50 100 LEU A C 1
ATOM 753 O O . LEU A 1 100 ? 15.938 -3.555 -6.789 1.00 75.50 100 LEU A O 1
ATOM 757 N N . GLU A 1 101 ? 16.943 -2.835 -8.665 1.00 72.44 101 GLU A N 1
ATOM 758 C CA . GLU A 1 101 ? 16.486 -1.445 -8.597 1.00 72.44 101 GLU A CA 1
ATOM 759 C C . GLU A 1 101 ? 14.955 -1.331 -8.589 1.00 72.44 101 GLU A C 1
ATOM 761 O O . GLU A 1 101 ? 14.393 -0.576 -7.800 1.00 72.44 101 GLU A O 1
ATOM 766 N N . ASN A 1 102 ? 14.265 -2.128 -9.412 1.00 70.75 102 ASN A N 1
ATOM 767 C CA . ASN A 1 102 ? 12.802 -2.132 -9.462 1.00 70.75 102 ASN A CA 1
ATOM 768 C C . ASN A 1 102 ? 12.216 -2.749 -8.201 1.00 70.75 102 ASN A C 1
ATOM 770 O O . ASN A 1 102 ? 11.282 -2.199 -7.628 1.00 70.75 102 ASN A O 1
ATOM 774 N N . LEU A 1 103 ? 12.807 -3.848 -7.728 1.00 77.75 103 LEU A N 1
ATOM 775 C CA . LEU A 1 103 ? 12.354 -4.523 -6.516 1.00 77.75 103 LEU A CA 1
ATOM 776 C C . LEU A 1 103 ? 12.388 -3.590 -5.302 1.00 77.75 103 LEU A C 1
ATOM 778 O O . LEU A 1 103 ? 11.414 -3.534 -4.557 1.00 77.75 103 LEU A O 1
ATOM 782 N N . LEU A 1 104 ? 13.474 -2.832 -5.128 1.00 79.56 104 LEU A N 1
ATOM 783 C CA . LEU A 1 104 ? 13.579 -1.858 -4.042 1.00 79.56 104 LEU A CA 1
ATOM 784 C C . LEU A 1 104 ? 12.533 -0.748 -4.167 1.00 79.56 104 LEU A C 1
ATOM 786 O O . LEU A 1 104 ? 11.920 -0.379 -3.169 1.00 79.56 104 LEU A O 1
ATOM 790 N N . LEU A 1 105 ? 12.292 -0.250 -5.380 1.00 73.81 105 LEU A N 1
ATOM 791 C CA . LEU A 1 105 ? 11.314 0.811 -5.611 1.00 73.81 105 LEU A CA 1
ATOM 792 C C . LEU A 1 105 ? 9.883 0.348 -5.303 1.00 73.81 105 LEU A C 1
ATOM 794 O O . LEU A 1 105 ? 9.210 1.000 -4.506 1.00 73.81 105 LEU A O 1
ATOM 798 N N . TYR A 1 106 ? 9.455 -0.815 -5.802 1.00 74.69 106 TYR A N 1
ATOM 799 C CA . TYR A 1 106 ? 8.132 -1.368 -5.477 1.00 74.69 106 TYR A CA 1
ATOM 800 C C . TYR A 1 106 ? 7.994 -1.760 -4.000 1.00 74.69 106 TYR A C 1
ATOM 802 O O . TYR A 1 106 ? 6.924 -1.600 -3.413 1.00 74.69 106 TYR A O 1
ATOM 810 N N . ALA A 1 107 ? 9.066 -2.246 -3.367 1.00 79.94 107 ALA A N 1
ATOM 811 C CA . ALA A 1 107 ? 9.065 -2.551 -1.939 1.00 79.94 107 ALA A CA 1
ATOM 812 C C . ALA A 1 107 ? 8.875 -1.287 -1.082 1.00 79.94 107 ALA A C 1
ATOM 814 O O . ALA A 1 107 ? 8.071 -1.295 -0.148 1.00 79.94 107 ALA A O 1
ATOM 815 N N . ILE A 1 108 ? 9.571 -0.191 -1.409 1.00 80.19 108 ILE A N 1
ATOM 816 C CA . ILE A 1 108 ? 9.451 1.098 -0.706 1.00 80.19 108 ILE A CA 1
ATOM 817 C C . ILE A 1 108 ? 8.081 1.737 -0.964 1.00 80.19 108 ILE A C 1
ATOM 819 O O . ILE A 1 108 ? 7.471 2.297 -0.051 1.00 80.19 108 ILE A O 1
ATOM 823 N N . GLU A 1 109 ? 7.556 1.629 -2.181 1.00 77.19 109 GLU A N 1
ATOM 824 C CA . GLU A 1 109 ? 6.222 2.118 -2.534 1.00 77.19 109 GLU A CA 1
ATOM 825 C C . GLU A 1 109 ? 5.123 1.358 -1.773 1.00 77.19 109 GLU A C 1
ATOM 827 O O . GLU A 1 109 ? 4.259 1.968 -1.139 1.00 77.19 109 GLU A O 1
ATOM 832 N N . GLY A 1 110 ? 5.210 0.025 -1.727 1.00 77.56 110 GLY A N 1
ATOM 833 C CA . GLY A 1 110 ? 4.298 -0.807 -0.942 1.00 77.56 110 GLY A CA 1
ATOM 834 C C . GLY A 1 110 ? 4.394 -0.516 0.558 1.00 77.56 110 GLY A C 1
ATOM 835 O O . GLY A 1 110 ? 3.376 -0.365 1.239 1.00 77.56 110 GLY A O 1
ATOM 836 N N . MET A 1 111 ? 5.614 -0.361 1.077 1.00 81.25 111 MET A N 1
ATOM 837 C CA . MET A 1 111 ? 5.868 -0.002 2.473 1.00 81.25 111 MET A CA 1
ATOM 838 C C . MET A 1 111 ? 5.295 1.376 2.835 1.00 81.25 111 MET A C 1
ATOM 840 O O . MET A 1 111 ? 4.637 1.514 3.867 1.00 81.25 111 MET A O 1
ATOM 844 N N . SER A 1 112 ? 5.518 2.393 2.002 1.00 79.88 112 SER A N 1
ATOM 845 C CA . SER A 1 112 ? 5.026 3.755 2.246 1.00 79.88 112 SER A CA 1
ATOM 846 C C . SER A 1 112 ? 3.500 3.833 2.169 1.00 79.88 112 SER A C 1
ATOM 848 O O . SER A 1 112 ? 2.883 4.431 3.051 1.00 79.88 112 SER A O 1
ATOM 850 N N . SER A 1 113 ? 2.876 3.150 1.206 1.00 77.12 113 SER A N 1
ATOM 851 C CA . SER A 1 113 ? 1.416 3.030 1.103 1.00 77.12 113 S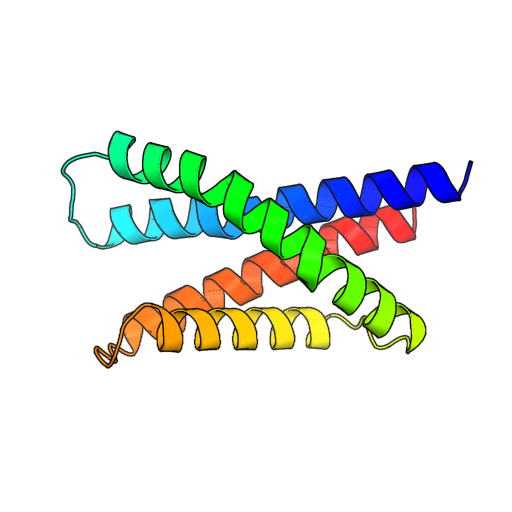ER A CA 1
ATOM 852 C C . SER A 1 113 ? 0.800 2.378 2.350 1.00 77.12 113 SER A C 1
ATOM 854 O O . SER A 1 113 ? -0.135 2.922 2.947 1.00 77.12 113 SER A O 1
ATOM 856 N N . ALA A 1 114 ? 1.366 1.259 2.815 1.00 79.19 114 ALA A N 1
ATOM 857 C CA . ALA A 1 114 ? 0.877 0.565 4.005 1.00 79.19 114 ALA A CA 1
ATOM 858 C C . ALA A 1 114 ? 1.081 1.380 5.296 1.00 79.19 114 ALA A C 1
ATOM 860 O O . ALA A 1 114 ? 0.228 1.368 6.189 1.00 79.19 114 ALA A O 1
ATOM 861 N N . LEU A 1 115 ? 2.183 2.130 5.395 1.00 81.12 115 LEU A N 1
ATOM 862 C CA . LEU A 1 115 ? 2.431 3.046 6.509 1.00 81.12 115 LEU A CA 1
ATOM 863 C C . LEU A 1 115 ? 1.460 4.229 6.512 1.00 81.12 115 LEU A C 1
ATOM 865 O O . LEU A 1 115 ? 0.935 4.566 7.574 1.00 81.12 115 LEU A O 1
ATOM 869 N N . LEU A 1 116 ? 1.178 4.828 5.351 1.00 80.19 116 LEU A N 1
ATOM 870 C CA . LEU A 1 116 ? 0.185 5.898 5.216 1.00 80.19 116 LEU A CA 1
ATOM 871 C C . LEU A 1 116 ? -1.208 5.409 5.617 1.00 80.19 116 LEU A C 1
ATOM 873 O O . LEU A 1 116 ? -1.878 6.062 6.419 1.00 80.19 116 LEU A O 1
ATOM 877 N N . PHE A 1 117 ? -1.607 4.224 5.145 1.00 79.75 117 PHE A N 1
ATOM 878 C CA . PHE A 1 117 ? -2.844 3.568 5.568 1.00 79.75 117 PHE A CA 1
ATOM 879 C C . PHE A 1 117 ? -2.910 3.435 7.095 1.00 79.75 117 PHE A C 1
ATOM 881 O O . PHE A 1 117 ? -3.891 3.840 7.723 1.00 79.75 117 PHE A O 1
ATOM 888 N N . PHE A 1 118 ? -1.847 2.906 7.707 1.00 80.25 118 PHE A N 1
ATOM 889 C CA . PHE A 1 118 ? -1.784 2.690 9.150 1.00 80.25 118 PHE A CA 1
ATOM 890 C C . PHE A 1 118 ? -1.817 4.003 9.942 1.00 80.25 118 PHE A C 1
ATOM 892 O O . PHE A 1 118 ? -2.511 4.085 10.955 1.00 80.25 118 PHE A O 1
ATOM 899 N N . ALA A 1 119 ? -1.103 5.035 9.488 1.00 79.62 119 ALA A N 1
ATOM 900 C CA . ALA A 1 119 ? -1.058 6.341 10.140 1.00 79.62 119 ALA A CA 1
ATOM 901 C C . ALA A 1 119 ? -2.430 7.035 10.122 1.00 79.62 119 ALA A C 1
ATOM 903 O O . ALA A 1 119 ? -2.913 7.498 11.163 1.00 79.62 119 ALA A O 1
ATOM 904 N N . VAL A 1 120 ? -3.099 7.050 8.964 1.00 80.69 120 VAL A N 1
ATOM 905 C CA . VAL A 1 120 ? -4.447 7.624 8.813 1.00 80.69 120 VAL A CA 1
ATOM 906 C C . VAL A 1 120 ? -5.461 6.849 9.651 1.00 80.69 120 VAL A C 1
ATOM 908 O O . VAL A 1 120 ? -6.239 7.452 10.390 1.00 80.69 120 VAL A O 1
ATOM 911 N N . TRP A 1 121 ? -5.413 5.517 9.619 1.00 79.69 121 TRP A N 1
ATOM 912 C CA . TRP A 1 121 ? -6.303 4.695 10.433 1.00 79.69 121 TRP A CA 1
ATOM 913 C C . TRP A 1 121 ? -6.089 4.923 11.939 1.00 79.69 121 TRP A C 1
ATOM 915 O O . TRP A 1 121 ? -7.051 5.136 12.680 1.00 79.69 121 TRP A O 1
ATOM 925 N N . ARG A 1 122 ? -4.831 4.931 12.404 1.00 79.12 122 ARG A N 1
ATOM 926 C CA . ARG A 1 122 ? -4.496 5.078 13.828 1.00 79.12 122 ARG A CA 1
ATOM 927 C C . ARG A 1 122 ? -4.866 6.454 14.376 1.00 79.12 122 ARG A C 1
ATOM 929 O O . ARG A 1 122 ? -5.395 6.530 15.482 1.00 79.12 122 ARG A O 1
ATOM 936 N N . SER A 1 123 ? -4.619 7.523 13.619 1.00 76.06 123 SER A N 1
ATOM 937 C CA . SER A 1 123 ? -4.989 8.888 14.029 1.00 76.06 123 SER A CA 1
ATOM 938 C C . SER A 1 123 ? -6.499 9.043 14.245 1.00 76.06 123 SER A C 1
ATOM 940 O O . SER A 1 123 ? -6.925 9.717 15.178 1.00 76.06 123 SER A O 1
ATOM 942 N N . ARG A 1 124 ? -7.316 8.358 13.437 1.00 66.38 124 ARG A N 1
ATOM 943 C CA . ARG A 1 124 ? -8.783 8.382 13.521 1.00 66.38 124 ARG A CA 1
ATOM 944 C C . ARG A 1 124 ? -9.359 7.401 14.544 1.00 66.38 124 ARG A C 1
ATOM 946 O O . ARG A 1 124 ? -10.462 7.629 15.020 1.00 66.38 124 ARG A O 1
ATOM 953 N N . ALA A 1 125 ? -8.648 6.324 14.877 1.00 64.56 125 ALA A N 1
ATOM 954 C CA . ALA A 1 125 ? -9.084 5.344 15.876 1.00 64.56 125 ALA A CA 1
ATOM 955 C C . ALA A 1 125 ? -9.003 5.868 17.326 1.00 64.56 125 ALA A C 1
ATOM 957 O O . ALA A 1 125 ? -9.676 5.330 18.202 1.00 64.56 125 ALA A O 1
ATOM 958 N N . HIS A 1 126 ? -8.185 6.896 17.577 1.00 55.75 126 HIS A N 1
ATOM 959 C CA . HIS A 1 126 ? -8.032 7.541 18.889 1.00 55.75 126 HIS A CA 1
ATOM 960 C C . HIS A 1 126 ? -8.735 8.906 19.005 1.00 55.75 126 HIS A C 1
ATOM 962 O O . HIS A 1 126 ? -8.737 9.482 20.091 1.00 55.75 126 HIS A O 1
ATOM 968 N N . ALA A 1 127 ? -9.311 9.414 17.911 1.00 50.69 127 ALA A N 1
ATOM 969 C CA . ALA A 1 127 ? -10.097 10.650 17.866 1.00 50.69 127 ALA A CA 1
ATOM 970 C C . ALA A 1 127 ? -11.591 10.358 18.015 1.00 50.69 127 ALA A C 1
ATOM 972 O O . ALA A 1 127 ? -12.359 11.266 18.400 1.00 50.69 127 ALA A O 1
#

Radius of gyration: 15.62 Å; chains: 1; bounding box: 40×26×43 Å

Sequence (127 aa):
MAVAKESISIALSLVAAGFGPLVGGTLFYAIRGKFGDIPMGLTISLVVYPVALIFACIFGLPLFLLARRFKLVRWWFATASGLLVGCAVQFLVLNGTHHLENLLLYAIEGMSSALLFFAVWRSRAHA

Secondary structure (DSSP, 8-state):
-HHHHHHHHHHHHHHHHHHHHHHHHHHHHHHTT--S-HHHHHHHHHHHHHHHHHHIIIIIHHHHHHHHHTT---HHHHHHHHHHHHHHHHHHHSTT---HHHHHHHHHHHHHHHHHHHHHHHHHH--